Protein AF-A0A935DGY8-F1 (afdb_monomer_lite)

pLDDT: mean 87.04, std 9.32, range [35.62, 95.75]

Radius of gyration: 16.49 Å; chains: 1; bounding box: 41×35×45 Å

Secondary structure (DSSP, 8-state):
------EEEEEEEEEE-TTTHHHHHHHHHHHHHS---HHHHHHHHHHHHHHHGGGEEEEEEEEPPSS----EEPPTTS-TT-EEEEEEEEEEEEE-S---TT-HHHHHHHHHHHHTSPTTSEEEEEEE-PPEESS-SSPBPEEP-GGG-TTEEE-TTT--EEETT-SB-TTT-PBPP-

Structure (mmCIF, N/CA/C/O backbone):
data_AF-A0A935DGY8-F1
#
_entry.id   AF-A0A935DGY8-F1
#
loop_
_atom_site.group_PDB
_atom_site.id
_atom_site.type_symbol
_atom_site.label_atom_id
_atom_site.label_alt_id
_atom_site.label_comp_id
_atom_site.label_asym_id
_atom_site.label_entity_id
_atom_site.label_seq_id
_atom_site.pdbx_PDB_ins_code
_atom_site.Cartn_x
_atom_site.Cartn_y
_atom_site.Cartn_z
_atom_site.occupancy
_atom_site.B_iso_or_equiv
_atom_site.auth_seq_id
_atom_site.auth_comp_id
_atom_site.auth_asym_id
_atom_site.auth_atom_id
_atom_site.pdbx_PDB_model_num
ATOM 1 N N . MET A 1 1 ? 10.035 -14.618 17.304 1.00 35.62 1 MET A N 1
ATOM 2 C CA . MET A 1 1 ? 8.584 -14.544 17.584 1.00 35.62 1 MET A CA 1
ATOM 3 C C . MET A 1 1 ? 8.173 -13.085 17.463 1.00 35.62 1 MET A C 1
ATOM 5 O O . MET A 1 1 ? 8.789 -12.255 18.116 1.00 35.62 1 MET A O 1
ATOM 9 N N . SER A 1 2 ? 7.250 -12.748 16.562 1.00 51.59 2 SER A N 1
ATOM 10 C CA . SER A 1 2 ? 6.790 -11.367 16.362 1.00 51.59 2 SER A CA 1
ATOM 11 C C . SER A 1 2 ? 5.919 -10.926 17.543 1.00 51.59 2 SER A C 1
ATOM 13 O O . SER A 1 2 ? 4.905 -11.567 17.811 1.00 51.59 2 SER A O 1
ATOM 15 N N . ASN A 1 3 ? 6.282 -9.834 18.223 1.00 60.59 3 ASN A N 1
ATOM 16 C CA . ASN A 1 3 ? 5.511 -9.226 19.319 1.00 60.59 3 ASN A CA 1
ATOM 17 C C . ASN A 1 3 ? 4.268 -8.480 18.791 1.00 60.59 3 ASN A C 1
ATOM 19 O O . ASN A 1 3 ? 4.112 -7.279 19.011 1.00 60.59 3 ASN A O 1
ATOM 23 N N . TRP A 1 4 ? 3.410 -9.168 18.037 1.00 66.31 4 TRP A N 1
ATOM 24 C CA . TRP A 1 4 ? 2.166 -8.586 17.543 1.00 66.31 4 TRP A CA 1
ATOM 25 C C . TRP A 1 4 ? 1.191 -8.383 18.702 1.00 66.31 4 TRP A C 1
ATOM 27 O O . TRP A 1 4 ? 0.863 -9.332 19.415 1.00 66.31 4 TRP A O 1
ATOM 37 N N . GLN A 1 5 ? 0.710 -7.155 18.872 1.00 70.00 5 GLN A N 1
ATOM 38 C CA . GLN A 1 5 ? -0.405 -6.849 19.761 1.00 70.00 5 GLN A CA 1
ATOM 39 C C . GLN A 1 5 ? -1.648 -6.568 18.915 1.00 70.00 5 GLN A C 1
ATOM 41 O O . GLN A 1 5 ? -1.518 -5.931 17.867 1.00 70.00 5 GLN A O 1
ATOM 46 N N . PRO A 1 6 ? -2.845 -7.003 19.351 1.00 79.62 6 PRO A N 1
ATOM 47 C CA . PRO A 1 6 ? -4.095 -6.654 18.692 1.00 79.62 6 PRO A CA 1
ATOM 48 C C . PRO A 1 6 ? -4.183 -5.151 18.411 1.00 79.62 6 PRO A C 1
ATOM 50 O O . PRO A 1 6 ? -4.218 -4.336 19.334 1.00 79.62 6 PRO A O 1
ATOM 53 N N . ALA A 1 7 ? -4.200 -4.780 17.132 1.00 82.50 7 ALA A N 1
ATOM 54 C CA . ALA A 1 7 ? -4.075 -3.390 16.713 1.00 82.50 7 ALA A CA 1
ATOM 55 C C . ALA A 1 7 ? -5.421 -2.845 16.239 1.00 82.50 7 ALA A C 1
ATOM 57 O O . ALA A 1 7 ? -6.063 -3.424 15.364 1.00 82.50 7 ALA A O 1
ATOM 58 N N . ARG A 1 8 ? -5.844 -1.711 16.804 1.00 88.00 8 ARG A N 1
ATOM 59 C CA . ARG A 1 8 ? -7.001 -0.938 16.313 1.00 88.00 8 ARG A CA 1
ATOM 60 C C . ARG A 1 8 ? -6.613 0.154 15.329 1.00 88.00 8 ARG A C 1
ATOM 62 O O . ARG A 1 8 ? -7.479 0.808 14.768 1.00 88.00 8 ARG A O 1
ATOM 69 N N . VAL A 1 9 ? -5.321 0.372 15.142 1.00 88.94 9 VAL A N 1
ATOM 70 C CA . VAL A 1 9 ? -4.803 1.276 14.129 1.00 88.94 9 VAL A CA 1
ATOM 71 C C . VAL A 1 9 ? -3.688 0.535 13.413 1.00 88.94 9 VAL A C 1
ATOM 73 O O . VAL A 1 9 ? -2.790 0.004 14.067 1.00 88.94 9 VAL A O 1
ATOM 76 N N . VAL A 1 10 ? -3.778 0.443 12.093 1.00 90.62 10 VAL A N 1
ATOM 77 C CA . VAL A 1 10 ? -2.822 -0.295 11.261 1.00 90.62 10 VAL A CA 1
ATOM 78 C C . VAL A 1 10 ? -2.278 0.653 10.208 1.00 90.62 10 VAL A C 1
ATOM 80 O O . VAL A 1 10 ? -3.055 1.281 9.491 1.00 90.62 10 VAL A O 1
ATOM 83 N N . ASP A 1 11 ? -0.956 0.748 10.118 1.00 92.06 11 ASP A N 1
ATOM 84 C CA . ASP A 1 11 ? -0.285 1.460 9.037 1.00 92.06 11 ASP A CA 1
ATOM 85 C C . ASP A 1 11 ? 0.058 0.458 7.934 1.00 92.06 11 ASP A C 1
ATOM 87 O O . ASP A 1 11 ? 0.722 -0.545 8.188 1.00 92.06 11 ASP A O 1
ATOM 91 N N . VAL A 1 12 ? -0.397 0.737 6.714 1.00 93.94 12 VAL A N 1
ATOM 92 C CA . VAL A 1 12 ? -0.007 0.057 5.478 1.00 93.94 12 VAL A CA 1
ATOM 93 C C . VAL A 1 12 ? 0.725 1.073 4.621 1.00 93.94 12 VAL A C 1
ATOM 95 O O . VAL A 1 12 ? 0.131 2.035 4.139 1.00 93.94 12 VAL A O 1
ATOM 98 N N . ILE A 1 13 ? 2.022 0.872 4.432 1.00 95.06 13 ILE A N 1
ATOM 99 C CA . ILE A 1 13 ? 2.868 1.782 3.668 1.00 95.06 13 ILE A CA 1
ATOM 100 C C . ILE A 1 13 ? 3.448 1.024 2.493 1.00 95.06 13 ILE A C 1
ATOM 102 O O . ILE A 1 13 ? 4.061 -0.023 2.688 1.00 95.06 13 ILE A O 1
ATOM 106 N N . LEU A 1 14 ? 3.280 1.561 1.290 1.00 95.75 14 LEU A N 1
ATOM 107 C CA . LEU A 1 14 ? 3.840 0.996 0.068 1.00 95.75 14 LEU A CA 1
ATOM 108 C C . LEU A 1 14 ? 4.709 2.023 -0.649 1.00 95.75 14 LEU A C 1
ATOM 110 O O . LEU A 1 14 ? 4.344 3.196 -0.745 1.00 95.75 14 LEU A O 1
ATOM 114 N N . ARG A 1 15 ? 5.830 1.556 -1.200 1.00 94.62 15 ARG A N 1
ATOM 115 C CA . ARG A 1 15 ? 6.657 2.315 -2.145 1.00 94.62 15 ARG A CA 1
ATOM 116 C C . ARG A 1 15 ? 6.444 1.802 -3.560 1.00 94.62 15 ARG A C 1
ATOM 118 O O . ARG A 1 15 ? 6.588 0.607 -3.823 1.00 94.62 15 ARG A O 1
ATOM 125 N N . PHE A 1 16 ? 6.247 2.726 -4.484 1.00 93.56 16 PHE A N 1
ATOM 126 C CA . PHE A 1 16 ? 6.133 2.493 -5.917 1.00 93.56 16 PHE A CA 1
ATOM 127 C C . PHE A 1 16 ? 7.307 3.133 -6.653 1.00 93.56 16 PHE A C 1
ATOM 129 O O . PHE A 1 16 ? 7.813 4.175 -6.239 1.00 93.56 16 PHE A O 1
ATOM 136 N N . ASN A 1 17 ? 7.719 2.523 -7.760 1.00 89.12 17 ASN A N 1
ATOM 137 C CA . ASN A 1 17 ? 8.674 3.137 -8.681 1.00 89.12 17 ASN A CA 1
ATOM 138 C C . ASN A 1 17 ? 8.057 4.356 -9.392 1.00 89.12 17 ASN A C 1
ATOM 140 O O . ASN A 1 17 ? 6.824 4.444 -9.468 1.00 89.12 17 ASN A O 1
ATOM 144 N N . PRO A 1 18 ? 8.882 5.275 -9.926 1.00 87.38 18 PRO A N 1
ATOM 145 C CA . PRO A 1 18 ? 8.419 6.502 -10.586 1.00 87.38 18 PRO A CA 1
ATOM 146 C C . PRO A 1 18 ? 7.445 6.262 -11.749 1.00 87.38 18 PRO A C 1
ATOM 148 O O . PRO A 1 18 ? 6.589 7.106 -11.995 1.00 87.38 18 PRO A O 1
ATOM 151 N N . ASP A 1 19 ? 7.495 5.099 -12.405 1.00 86.81 19 ASP A N 1
ATOM 152 C CA . ASP A 1 19 ? 6.602 4.768 -13.526 1.00 86.81 19 ASP A CA 1
ATOM 153 C C . ASP A 1 19 ? 5.132 4.589 -13.105 1.00 86.81 19 ASP A C 1
ATOM 155 O O . ASP A 1 19 ? 4.212 4.914 -13.854 1.00 86.81 19 ASP A O 1
ATOM 159 N N . PHE A 1 20 ? 4.892 4.077 -11.893 1.00 89.00 20 PHE A N 1
ATOM 160 C CA . PHE A 1 20 ? 3.547 3.748 -11.395 1.00 89.00 20 PHE A CA 1
ATOM 161 C C . PHE A 1 20 ? 3.105 4.654 -10.244 1.00 89.00 20 PHE A C 1
ATOM 163 O O . PHE A 1 20 ? 1.914 4.920 -10.060 1.00 89.00 20 PHE A O 1
ATOM 170 N N . GLY A 1 21 ? 4.066 5.139 -9.460 1.00 91.31 21 GLY A N 1
ATOM 171 C CA . GLY A 1 21 ? 3.845 5.907 -8.244 1.00 91.31 21 GLY A CA 1
ATOM 172 C C . GLY A 1 21 ? 2.951 7.139 -8.408 1.00 91.31 21 GLY A C 1
ATOM 173 O O . GLY A 1 21 ? 1.999 7.275 -7.637 1.00 91.31 21 GLY A O 1
ATOM 174 N N . PRO A 1 22 ? 3.186 8.017 -9.401 1.00 93.81 22 PRO A N 1
ATOM 175 C CA . PRO A 1 22 ? 2.369 9.210 -9.614 1.00 93.81 22 PRO A CA 1
ATOM 176 C C . PRO A 1 22 ? 0.895 8.890 -9.895 1.00 93.81 22 PRO A C 1
ATOM 178 O O . PRO A 1 22 ? 0.007 9.514 -9.313 1.00 93.81 22 PRO A O 1
ATOM 181 N N . ALA A 1 23 ? 0.623 7.877 -10.724 1.00 93.56 23 ALA A N 1
ATOM 182 C CA . ALA A 1 23 ? -0.739 7.442 -11.034 1.00 93.56 23 ALA A CA 1
ATOM 183 C C . ALA A 1 23 ? -1.439 6.831 -9.808 1.00 93.56 23 ALA A C 1
ATOM 185 O O . ALA A 1 23 ? -2.617 7.109 -9.549 1.00 93.56 23 ALA A O 1
ATOM 186 N N . MET A 1 24 ? -0.704 6.045 -9.013 1.00 94.69 24 MET A N 1
ATOM 187 C CA . MET A 1 24 ? -1.208 5.496 -7.752 1.00 94.69 24 MET A CA 1
ATOM 188 C C . MET A 1 24 ? -1.536 6.602 -6.751 1.00 94.69 24 MET A C 1
ATOM 190 O O . MET A 1 24 ? -2.637 6.619 -6.202 1.00 94.69 24 MET A O 1
ATOM 194 N N . LYS A 1 25 ? -0.632 7.567 -6.563 1.00 95.00 25 LYS A N 1
ATOM 195 C CA . LYS A 1 25 ? -0.862 8.728 -5.697 1.00 95.00 25 LYS A CA 1
ATOM 196 C C . LYS A 1 25 ? -2.103 9.508 -6.121 1.00 95.00 25 LYS A C 1
ATOM 198 O O . LYS A 1 25 ? -2.973 9.730 -5.286 1.00 95.00 25 LYS A O 1
ATOM 203 N N . ALA A 1 26 ? -2.235 9.841 -7.405 1.00 94.62 26 ALA A N 1
ATOM 204 C CA . ALA A 1 26 ? -3.402 10.557 -7.920 1.00 94.62 26 ALA A CA 1
ATOM 205 C C . ALA A 1 26 ? -4.719 9.799 -7.666 1.00 94.62 26 ALA A C 1
ATOM 207 O O . ALA A 1 26 ? -5.714 10.396 -7.254 1.00 94.62 26 ALA A O 1
ATOM 208 N N . SER A 1 27 ? -4.717 8.475 -7.851 1.00 93.88 27 SER A N 1
ATOM 209 C CA . SER A 1 27 ? -5.896 7.631 -7.608 1.00 93.88 27 SER A CA 1
ATOM 210 C C . SER A 1 27 ? -6.324 7.656 -6.140 1.00 93.88 27 SER A C 1
ATOM 212 O O . SER A 1 27 ? -7.508 7.785 -5.835 1.00 93.88 27 SER A O 1
ATOM 214 N N . VAL A 1 28 ? -5.360 7.568 -5.222 1.00 92.75 28 VAL A N 1
ATOM 215 C CA . VAL A 1 28 ? -5.620 7.568 -3.777 1.00 92.75 28 VAL A CA 1
ATOM 216 C C . VAL A 1 28 ? -6.015 8.968 -3.286 1.00 92.75 28 VAL A C 1
ATOM 218 O O . VAL A 1 28 ? -6.929 9.100 -2.474 1.00 92.75 28 VAL A O 1
ATOM 221 N N . GLU A 1 29 ? -5.407 10.032 -3.817 1.00 93.69 29 GLU A N 1
ATOM 222 C CA . GLU A 1 29 ? -5.855 11.409 -3.564 1.00 93.69 29 GLU A CA 1
ATOM 223 C C . GLU A 1 29 ? -7.300 11.638 -4.027 1.00 93.69 29 GLU A C 1
ATOM 225 O O . GLU A 1 29 ? -8.047 12.364 -3.372 1.00 93.69 29 GLU A O 1
ATOM 230 N N . GLY A 1 30 ? -7.722 10.998 -5.123 1.00 91.56 30 GLY A N 1
ATOM 231 C CA . GLY A 1 30 ? -9.112 11.027 -5.582 1.00 91.56 30 GLY A CA 1
ATOM 232 C C . GLY A 1 30 ? -10.096 10.511 -4.526 1.00 91.56 30 GLY A C 1
ATOM 233 O O . GLY A 1 30 ? -11.167 11.093 -4.341 1.00 91.56 30 GLY A O 1
ATOM 234 N N . VAL A 1 31 ? -9.707 9.487 -3.761 1.00 90.81 31 VAL A N 1
ATOM 235 C CA . VAL A 1 31 ? -10.514 8.945 -2.654 1.00 90.81 31 VAL A CA 1
ATOM 236 C C . VAL A 1 31 ? -10.687 9.972 -1.532 1.00 90.81 31 VAL A C 1
ATOM 238 O O . VAL A 1 31 ? -11.788 10.121 -1.003 1.00 90.81 31 VAL A O 1
ATOM 241 N N . LEU A 1 32 ? -9.635 10.731 -1.202 1.00 86.00 32 LEU A N 1
ATOM 242 C CA . LEU A 1 32 ? -9.706 11.794 -0.188 1.00 86.00 32 LEU A CA 1
ATOM 243 C C . LEU A 1 32 ? -10.635 12.938 -0.596 1.00 86.00 32 LEU A C 1
ATOM 245 O O . LEU A 1 32 ? -11.309 13.524 0.246 1.00 86.00 32 LEU A O 1
ATOM 249 N N . ARG A 1 33 ? -10.652 13.267 -1.890 1.00 88.75 33 ARG A N 1
ATOM 250 C CA . ARG A 1 33 ? -11.464 14.363 -2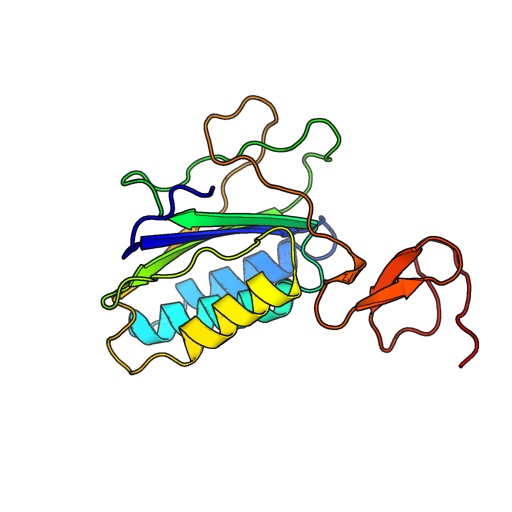.439 1.00 88.75 33 ARG A CA 1
ATOM 251 C C . ARG A 1 33 ? -12.930 13.978 -2.620 1.00 88.75 33 ARG A C 1
ATOM 253 O O . ARG A 1 33 ? -13.770 14.855 -2.805 1.00 88.75 33 ARG A O 1
ATOM 260 N N . THR A 1 34 ? -13.240 12.686 -2.577 1.00 88.69 34 THR A N 1
ATOM 261 C CA . THR A 1 34 ? -14.613 12.194 -2.671 1.00 88.69 34 THR A CA 1
ATOM 262 C C . THR A 1 34 ? -15.270 12.271 -1.295 1.00 88.69 34 THR A C 1
ATOM 264 O O . THR A 1 34 ? -14.729 11.766 -0.314 1.00 88.69 34 THR A O 1
ATOM 267 N N . ALA A 1 35 ? -16.454 12.883 -1.217 1.00 84.12 35 ALA A N 1
ATOM 268 C CA . ALA A 1 35 ? -17.228 13.010 0.018 1.00 84.12 35 ALA A CA 1
ATOM 269 C C . ALA A 1 35 ? -17.905 11.677 0.402 1.00 84.12 35 ALA A C 1
ATOM 271 O O . ALA A 1 35 ? -19.123 11.528 0.308 1.00 84.12 35 ALA A O 1
ATOM 272 N N . LEU A 1 36 ? -17.096 10.692 0.790 1.00 88.88 36 LEU A N 1
ATOM 273 C CA . LEU A 1 36 ? -17.542 9.394 1.295 1.00 88.88 36 LEU A CA 1
ATOM 274 C C . LEU A 1 36 ? -17.657 9.413 2.822 1.00 88.88 36 LEU A C 1
ATOM 276 O O . LEU A 1 36 ? -16.959 10.162 3.506 1.00 88.88 36 LEU A O 1
ATOM 280 N N . ALA A 1 37 ? -18.508 8.542 3.366 1.00 91.19 37 ALA A N 1
ATOM 281 C CA . ALA A 1 37 ? -18.472 8.244 4.793 1.00 91.19 37 ALA A CA 1
ATOM 282 C C . ALA A 1 37 ? -17.102 7.632 5.168 1.00 91.19 37 ALA A C 1
ATOM 284 O O . ALA A 1 37 ? -16.511 6.944 4.334 1.00 91.19 37 ALA A O 1
ATOM 285 N N . PRO A 1 38 ? -16.593 7.813 6.404 1.00 90.12 38 PRO A N 1
ATOM 286 C CA . PRO A 1 38 ? -15.245 7.363 6.776 1.00 90.12 38 PRO A CA 1
ATOM 287 C C . PRO A 1 38 ? -14.957 5.875 6.515 1.00 90.12 38 PRO A C 1
ATOM 289 O O . PRO A 1 38 ? -13.869 5.534 6.057 1.00 90.12 38 PRO A O 1
ATOM 292 N N . ASP A 1 39 ? -15.930 4.992 6.769 1.00 91.62 39 ASP A N 1
ATOM 293 C CA . ASP A 1 39 ? -15.825 3.548 6.490 1.00 91.62 39 ASP A CA 1
ATOM 294 C C . ASP A 1 39 ? -15.714 3.284 4.975 1.00 91.62 39 ASP A C 1
ATOM 296 O O . ASP A 1 39 ? -14.801 2.595 4.523 1.00 91.62 39 ASP A O 1
ATOM 300 N N . ASP A 1 40 ? -16.575 3.910 4.167 1.00 92.12 40 ASP A N 1
ATOM 301 C CA . ASP A 1 40 ? -16.548 3.775 2.704 1.00 92.12 40 ASP A CA 1
ATOM 302 C C . ASP A 1 40 ? -15.254 4.348 2.104 1.00 92.12 40 ASP A C 1
ATOM 304 O O . ASP A 1 40 ? -14.669 3.754 1.197 1.00 92.12 40 ASP A O 1
ATOM 308 N N . GLN A 1 41 ? -14.759 5.463 2.650 1.00 93.31 41 GLN A N 1
ATOM 309 C CA . GLN A 1 41 ? -13.481 6.050 2.253 1.00 93.31 41 GLN A CA 1
ATOM 310 C C . GLN A 1 41 ? -12.314 5.103 2.559 1.00 93.31 41 GLN A C 1
ATOM 312 O O . GLN A 1 41 ? -11.435 4.915 1.716 1.00 93.31 41 GLN A O 1
ATOM 317 N N . ALA A 1 42 ? -12.317 4.467 3.734 1.00 92.81 42 ALA A N 1
ATOM 318 C CA . ALA A 1 42 ? -11.305 3.487 4.114 1.00 92.81 42 ALA A CA 1
ATOM 319 C C . ALA A 1 42 ? -11.316 2.263 3.189 1.00 92.81 42 ALA A C 1
ATOM 321 O O . ALA A 1 42 ? -10.251 1.806 2.764 1.00 92.81 42 ALA A O 1
ATOM 322 N N . ARG A 1 43 ? -12.501 1.766 2.816 1.00 94.06 43 ARG A N 1
ATOM 323 C CA . ARG A 1 43 ? -12.641 0.646 1.869 1.00 94.06 43 ARG A CA 1
ATOM 324 C C . ARG A 1 43 ? -12.158 1.011 0.481 1.00 94.06 43 ARG A C 1
ATOM 326 O O . ARG A 1 43 ? -11.417 0.233 -0.114 1.00 94.06 43 ARG A O 1
ATOM 333 N N . GLU A 1 44 ? -12.531 2.183 -0.021 1.00 94.56 44 GLU A N 1
ATOM 334 C CA . GLU A 1 44 ? -12.098 2.607 -1.350 1.00 94.56 44 GLU A CA 1
ATOM 335 C C . GLU A 1 44 ? -10.585 2.856 -1.389 1.00 94.56 44 GLU A C 1
ATOM 337 O O . GLU A 1 44 ? -9.9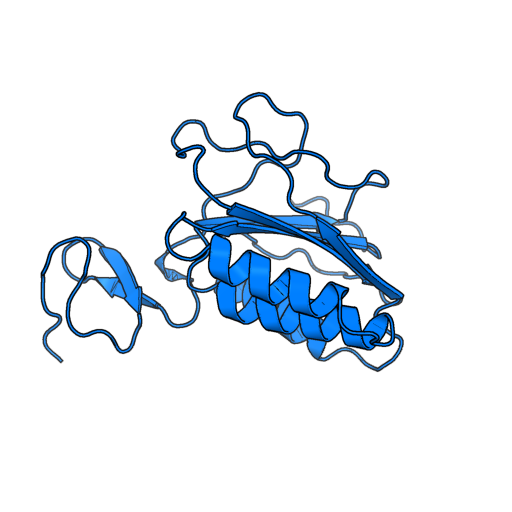18 2.438 -2.336 1.00 94.56 44 GLU A O 1
ATOM 342 N N . ALA A 1 45 ? -10.007 3.418 -0.324 1.00 94.00 45 ALA A N 1
ATOM 343 C CA . ALA A 1 45 ? -8.559 3.554 -0.190 1.00 94.00 45 ALA A CA 1
ATOM 344 C C . ALA A 1 45 ? -7.864 2.179 -0.189 1.00 94.00 45 ALA A C 1
ATOM 346 O O . ALA A 1 45 ? -6.909 1.971 -0.942 1.00 94.00 45 ALA A O 1
ATOM 347 N N . CYS A 1 46 ? -8.385 1.207 0.573 1.00 94.38 46 CYS A N 1
ATOM 348 C CA . CYS A 1 46 ? -7.894 -0.174 0.540 1.00 94.38 46 CYS A CA 1
ATOM 349 C C . CYS A 1 46 ? -8.002 -0.783 -0.864 1.00 94.38 46 CYS A C 1
ATOM 351 O O . CYS A 1 46 ? -7.074 -1.459 -1.306 1.00 94.38 46 CYS A O 1
ATOM 353 N N . ARG A 1 47 ? -9.094 -0.516 -1.589 1.00 94.12 47 ARG A N 1
ATOM 354 C CA . ARG A 1 47 ? -9.337 -1.035 -2.942 1.00 94.12 47 ARG A CA 1
ATOM 355 C C . ARG A 1 47 ? -8.328 -0.516 -3.949 1.00 94.12 47 ARG A C 1
ATOM 357 O O . ARG A 1 47 ? -7.781 -1.300 -4.726 1.00 94.12 47 ARG A O 1
ATOM 364 N N . VAL A 1 48 ? -8.085 0.793 -3.942 1.00 93.81 48 VAL A N 1
ATOM 365 C CA . VAL A 1 48 ? -7.101 1.425 -4.826 1.00 93.81 48 VAL A CA 1
ATOM 366 C C . VAL A 1 48 ? -5.716 0.856 -4.535 1.00 93.81 48 VAL A C 1
ATOM 368 O O . VAL A 1 48 ? -5.028 0.411 -5.450 1.00 93.81 48 VAL A O 1
ATOM 371 N N . ILE A 1 49 ? -5.333 0.779 -3.263 1.00 94.12 49 ILE A N 1
ATOM 372 C CA . ILE A 1 49 ? -4.005 0.303 -2.867 1.00 94.12 49 ILE A CA 1
ATOM 373 C C . ILE A 1 49 ? -3.811 -1.181 -3.154 1.00 94.12 49 ILE A C 1
ATOM 375 O O . ILE A 1 49 ? -2.753 -1.553 -3.658 1.00 94.12 49 ILE A O 1
ATOM 379 N N . ALA A 1 50 ? -4.829 -2.018 -2.933 1.00 94.12 50 ALA A N 1
ATOM 380 C CA . ALA A 1 50 ? -4.775 -3.447 -3.235 1.00 94.12 50 ALA A CA 1
ATOM 381 C C . ALA A 1 50 ? -4.436 -3.714 -4.711 1.00 94.12 50 ALA A C 1
ATOM 383 O O . ALA A 1 50 ? -3.689 -4.644 -5.009 1.00 94.12 50 ALA A O 1
ATOM 384 N N . ARG A 1 51 ? -4.929 -2.871 -5.631 1.00 90.81 51 ARG A N 1
ATOM 385 C CA . ARG A 1 51 ? -4.599 -2.945 -7.067 1.00 90.81 51 ARG A CA 1
ATOM 386 C C . ARG A 1 51 ? -3.147 -2.573 -7.357 1.00 90.81 51 ARG A C 1
ATOM 388 O O . ARG A 1 51 ? -2.557 -3.116 -8.284 1.00 90.81 51 ARG A O 1
ATOM 395 N N . GLY A 1 52 ? -2.577 -1.670 -6.563 1.00 91.81 52 GLY A N 1
ATOM 396 C CA . GLY A 1 52 ? -1.186 -1.248 -6.685 1.00 91.81 52 GLY A CA 1
ATOM 397 C C . GLY A 1 52 ? -0.176 -2.272 -6.164 1.00 91.81 52 GLY A C 1
ATOM 398 O O . GLY A 1 52 ? 0.965 -2.256 -6.610 1.00 91.81 52 GLY A O 1
ATOM 399 N N . VAL A 1 53 ? -0.558 -3.186 -5.262 1.00 94.75 53 VAL A N 1
ATOM 400 C CA . VAL A 1 53 ? 0.398 -4.106 -4.606 1.00 94.75 53 VAL A CA 1
ATOM 401 C C . VAL A 1 53 ? 1.243 -4.890 -5.613 1.00 94.75 53 VAL A C 1
ATOM 403 O O . VAL A 1 53 ? 2.432 -5.074 -5.383 1.00 94.75 53 VAL A O 1
ATOM 406 N N . GLY A 1 54 ? 0.671 -5.290 -6.753 1.00 91.75 54 GLY A N 1
ATOM 407 C CA . GLY A 1 54 ? 1.390 -6.022 -7.801 1.00 91.75 54 GLY A CA 1
ATOM 408 C C . GLY A 1 54 ? 2.566 -5.264 -8.424 1.00 91.75 54 GLY A C 1
ATOM 409 O O . GLY A 1 54 ? 3.438 -5.891 -9.013 1.00 91.75 54 GLY A O 1
ATOM 410 N N . VAL A 1 55 ? 2.614 -3.937 -8.297 1.00 91.31 55 VAL A N 1
ATOM 411 C CA . VAL A 1 55 ? 3.694 -3.071 -8.811 1.00 91.31 55 VAL A CA 1
ATOM 412 C C . VAL A 1 55 ? 4.420 -2.311 -7.694 1.00 91.31 55 VAL A C 1
ATOM 414 O O . VAL A 1 55 ? 5.237 -1.428 -7.958 1.00 91.31 55 VAL A O 1
ATOM 417 N N . ALA A 1 56 ? 4.129 -2.635 -6.432 1.00 93.69 56 ALA A N 1
ATOM 418 C CA . ALA A 1 56 ? 4.853 -2.090 -5.296 1.00 93.69 56 ALA A CA 1
ATOM 419 C C . ALA A 1 56 ? 6.234 -2.752 -5.178 1.00 93.69 56 ALA A C 1
ATOM 421 O O . ALA A 1 56 ? 6.420 -3.930 -5.473 1.00 93.69 56 ALA A O 1
ATOM 422 N N . THR A 1 57 ? 7.210 -1.979 -4.714 1.00 92.25 57 THR A N 1
ATOM 423 C CA . THR A 1 57 ? 8.596 -2.439 -4.522 1.00 92.25 57 THR A CA 1
ATOM 424 C C . THR A 1 57 ? 8.908 -2.752 -3.072 1.00 92.25 57 THR A C 1
ATOM 426 O O . THR A 1 57 ? 9.644 -3.689 -2.785 1.00 92.25 57 THR A O 1
ATOM 429 N N . HIS A 1 58 ? 8.350 -1.961 -2.157 1.00 94.25 58 HIS A N 1
ATOM 430 C CA . HIS A 1 58 ? 8.568 -2.114 -0.731 1.00 94.25 58 HIS A CA 1
ATOM 431 C C . HIS A 1 58 ? 7.260 -1.942 0.016 1.00 94.25 58 HIS A C 1
ATOM 433 O O . HIS A 1 58 ? 6.367 -1.218 -0.438 1.00 94.25 58 HIS A O 1
ATOM 439 N N . ALA A 1 59 ? 7.187 -2.573 1.178 1.00 94.94 59 ALA A N 1
ATOM 440 C CA . ALA A 1 59 ? 6.051 -2.487 2.063 1.00 94.94 59 ALA A CA 1
ATOM 441 C C . ALA A 1 59 ? 6.477 -2.396 3.529 1.00 94.94 59 ALA A C 1
ATOM 443 O O . ALA A 1 59 ? 7.549 -2.849 3.937 1.00 94.94 59 ALA A O 1
ATOM 444 N N . TYR A 1 60 ? 5.584 -1.829 4.324 1.00 93.25 60 TYR A N 1
ATOM 445 C CA . TYR A 1 60 ? 5.559 -1.957 5.768 1.00 93.25 60 TYR A CA 1
ATOM 446 C C . TYR A 1 60 ? 4.103 -2.094 6.185 1.00 93.25 60 TYR A C 1
ATOM 448 O O . TYR A 1 60 ? 3.270 -1.280 5.784 1.00 93.25 60 TYR A O 1
ATOM 456 N N . VAL A 1 61 ? 3.797 -3.120 6.976 1.00 91.31 61 VAL A N 1
ATOM 457 C CA . VAL A 1 61 ? 2.481 -3.257 7.594 1.00 91.31 61 VAL A CA 1
ATOM 458 C C . VAL A 1 61 ? 2.651 -3.558 9.061 1.00 91.31 61 VAL A C 1
ATOM 460 O O . VAL A 1 61 ? 3.228 -4.584 9.417 1.00 91.31 61 VAL A O 1
ATOM 463 N N . TRP A 1 62 ? 2.137 -2.682 9.916 1.00 88.38 62 TRP A N 1
ATOM 464 C CA . TRP A 1 62 ? 2.219 -2.910 11.350 1.00 88.38 62 TRP A CA 1
ATOM 465 C C . TRP A 1 62 ? 1.124 -2.200 12.138 1.00 88.38 62 TRP A C 1
ATOM 467 O O . TRP A 1 62 ? 0.411 -1.340 11.622 1.00 88.38 62 TRP A O 1
ATOM 477 N N . ALA A 1 63 ? 1.021 -2.553 13.419 1.00 83.19 63 ALA A N 1
ATOM 478 C CA . ALA A 1 63 ? 0.286 -1.768 14.395 1.00 83.19 63 ALA A CA 1
ATOM 479 C C . ALA A 1 63 ? 0.841 -0.335 14.412 1.00 83.19 63 ALA A C 1
ATOM 481 O O . ALA A 1 63 ? 2.029 -0.119 14.657 1.00 83.19 63 ALA A O 1
ATOM 482 N N . ALA A 1 64 ? -0.015 0.636 14.124 1.00 75.19 64 ALA A N 1
ATOM 483 C CA . ALA A 1 64 ? 0.394 2.021 14.001 1.00 75.19 64 ALA A CA 1
ATOM 484 C C . ALA A 1 64 ? 0.812 2.592 15.371 1.00 75.19 64 ALA A C 1
ATOM 486 O O . ALA A 1 64 ? 0.074 2.426 16.351 1.00 75.19 64 ALA A O 1
ATOM 487 N N . PRO A 1 65 ? 1.950 3.303 15.474 1.00 67.50 65 PRO A N 1
ATOM 488 C CA . PRO A 1 65 ? 2.249 4.094 16.661 1.00 67.50 65 PRO A CA 1
ATOM 489 C C . PRO A 1 65 ? 1.226 5.232 16.813 1.00 67.50 65 PRO A C 1
ATOM 491 O O . PRO A 1 65 ? 0.572 5.644 15.853 1.00 67.50 65 PRO A O 1
ATOM 494 N N . GLN A 1 66 ? 1.112 5.803 18.017 1.00 63.56 66 GLN A N 1
ATOM 495 C CA . GLN A 1 66 ? 0.170 6.907 18.277 1.00 63.56 66 GLN A CA 1
ATOM 496 C C . GLN A 1 66 ? 0.402 8.128 17.365 1.00 63.56 66 GLN A C 1
ATOM 498 O O . GLN A 1 66 ? -0.529 8.878 17.089 1.00 63.56 66 GLN A O 1
ATOM 503 N N . ILE A 1 67 ? 1.620 8.298 16.844 1.00 67.56 67 ILE A N 1
ATOM 504 C CA . ILE A 1 67 ? 2.009 9.422 15.987 1.00 67.56 67 ILE A CA 1
ATOM 505 C C . ILE A 1 67 ? 1.854 9.028 14.506 1.00 67.56 67 ILE A C 1
ATOM 507 O O . ILE A 1 67 ? 2.294 7.935 14.140 1.00 67.56 67 ILE A O 1
ATOM 511 N N . PRO A 1 68 ? 1.222 9.864 13.656 1.00 70.75 68 PRO A N 1
ATOM 512 C CA . PRO A 1 68 ? 1.159 9.652 12.209 1.00 70.75 68 PRO A CA 1
ATOM 513 C C . PRO A 1 68 ? 2.540 9.518 11.569 1.00 70.75 68 PRO A C 1
ATOM 515 O O . PRO A 1 68 ? 3.496 10.162 11.992 1.00 70.75 68 PRO A O 1
ATOM 518 N N . VAL A 1 69 ? 2.637 8.702 10.520 1.00 82.56 69 VAL A N 1
ATOM 519 C CA . VAL A 1 69 ? 3.888 8.517 9.779 1.00 82.56 69 VAL A CA 1
ATOM 520 C C . VAL A 1 69 ? 4.180 9.765 8.951 1.00 82.56 69 VAL A C 1
ATOM 522 O O . VAL A 1 69 ? 3.481 10.052 7.981 1.00 82.56 69 VAL A O 1
ATOM 525 N N . THR A 1 70 ? 5.215 10.506 9.340 1.00 83.56 70 THR A N 1
ATOM 526 C CA . THR A 1 70 ? 5.655 11.735 8.661 1.00 83.56 70 THR A CA 1
ATOM 527 C C . THR A 1 70 ? 6.865 11.525 7.759 1.00 83.56 70 THR A C 1
ATOM 529 O O . THR A 1 70 ? 7.068 12.318 6.850 1.00 83.56 70 THR A O 1
ATOM 532 N N . ALA A 1 71 ? 7.639 10.463 7.977 1.00 86.06 71 ALA A N 1
ATOM 533 C CA . ALA A 1 71 ? 8.760 10.042 7.145 1.00 86.06 71 ALA A CA 1
ATOM 534 C C . ALA A 1 71 ? 8.925 8.519 7.240 1.00 86.06 71 ALA A C 1
ATOM 536 O O . ALA A 1 71 ? 8.425 7.889 8.179 1.00 86.06 71 ALA A O 1
ATOM 537 N N . VAL A 1 72 ? 9.624 7.923 6.275 1.00 86.75 72 VAL A N 1
ATOM 538 C CA . VAL A 1 72 ? 9.969 6.497 6.310 1.00 86.75 72 VAL A CA 1
ATOM 539 C C . VAL A 1 72 ? 11.439 6.282 6.016 1.00 86.75 72 VAL A C 1
ATOM 541 O O . VAL A 1 72 ? 12.057 7.043 5.270 1.00 86.75 72 VAL A O 1
ATOM 544 N N . LYS A 1 73 ? 11.981 5.203 6.577 1.00 88.75 73 LYS A N 1
ATOM 545 C CA . LYS A 1 73 ? 13.348 4.795 6.302 1.00 88.75 73 LYS A CA 1
ATOM 546 C C . LYS A 1 73 ? 13.376 3.884 5.079 1.00 88.75 73 LYS A C 1
ATOM 548 O O . LYS A 1 73 ? 12.657 2.880 5.033 1.00 88.75 73 LYS A O 1
ATOM 553 N N . LEU A 1 74 ? 14.218 4.222 4.108 1.00 85.62 74 LEU A N 1
ATOM 554 C CA . LEU A 1 74 ? 14.480 3.383 2.940 1.00 85.62 74 LEU A CA 1
ATOM 555 C C . LEU A 1 74 ? 15.758 2.548 3.133 1.00 85.62 74 LEU A C 1
ATOM 557 O O . LEU A 1 74 ? 16.699 3.006 3.790 1.00 85.62 74 LEU A O 1
ATOM 561 N N . PRO A 1 75 ? 15.825 1.330 2.568 1.00 80.75 75 PRO A N 1
ATOM 562 C CA . PRO A 1 75 ? 17.087 0.613 2.424 1.00 80.75 75 PRO A CA 1
ATOM 563 C C . PRO A 1 75 ? 18.097 1.421 1.591 1.00 80.75 75 PRO A C 1
ATOM 565 O O . PRO A 1 75 ? 17.714 2.170 0.696 1.00 80.75 75 PRO A O 1
ATOM 568 N N . VAL A 1 76 ? 19.393 1.243 1.867 1.00 74.56 76 VAL A N 1
ATOM 569 C CA . VAL A 1 76 ? 20.495 2.042 1.284 1.00 74.56 76 VAL A CA 1
ATOM 570 C C . VAL A 1 76 ? 20.580 1.930 -0.247 1.00 74.56 76 VAL A C 1
ATOM 572 O O . VAL A 1 76 ? 21.075 2.833 -0.908 1.00 74.56 76 VAL A O 1
ATOM 575 N N . GLU A 1 77 ? 20.072 0.840 -0.818 1.00 72.25 77 GLU A N 1
ATOM 576 C CA . GLU A 1 77 ? 20.185 0.510 -2.246 1.00 72.25 77 GLU A CA 1
ATOM 577 C C . GLU A 1 77 ? 19.015 1.036 -3.098 1.00 72.25 77 GLU A C 1
ATOM 579 O O . GLU A 1 77 ? 18.879 0.681 -4.268 1.00 72.25 77 GLU A O 1
ATOM 584 N N . VAL A 1 78 ? 18.135 1.860 -2.525 1.00 76.25 78 VAL A N 1
ATOM 585 C CA . VAL A 1 78 ? 16.896 2.290 -3.178 1.00 76.25 78 VAL A CA 1
ATOM 586 C C . VAL A 1 78 ? 17.022 3.725 -3.683 1.00 76.25 78 VAL A C 1
ATOM 588 O O . VAL A 1 78 ? 17.400 4.622 -2.936 1.00 76.25 78 VAL A O 1
ATOM 591 N N . MET A 1 79 ? 16.659 3.950 -4.948 1.00 74.50 79 MET A N 1
ATOM 592 C CA . MET A 1 79 ? 16.587 5.295 -5.527 1.00 74.50 79 MET A CA 1
ATOM 593 C C . MET A 1 79 ? 15.511 6.149 -4.838 1.00 74.50 79 MET A C 1
ATOM 595 O O . MET A 1 79 ? 14.425 5.660 -4.504 1.00 74.50 79 MET A O 1
ATOM 599 N N . ASP A 1 80 ? 15.806 7.436 -4.660 1.00 71.38 80 ASP A N 1
ATOM 600 C CA . ASP A 1 80 ? 14.968 8.385 -3.911 1.00 71.38 80 ASP A CA 1
ATOM 601 C C . ASP A 1 80 ? 13.805 8.990 -4.731 1.00 71.38 80 ASP A C 1
ATOM 603 O O . ASP A 1 80 ? 13.066 9.853 -4.277 1.00 71.38 80 ASP A O 1
ATOM 607 N N . ASP A 1 81 ? 13.604 8.530 -5.965 1.00 80.88 81 ASP A N 1
ATOM 608 C CA . ASP A 1 81 ? 12.576 9.017 -6.896 1.00 80.88 81 ASP A CA 1
ATOM 609 C C . ASP A 1 81 ? 11.238 8.252 -6.813 1.00 80.88 81 ASP A C 1
ATOM 611 O O . ASP A 1 81 ? 10.303 8.507 -7.576 1.00 80.88 81 ASP A O 1
ATOM 615 N N . GLY A 1 82 ? 11.133 7.297 -5.888 1.00 86.88 82 GLY A N 1
ATOM 616 C CA . GLY A 1 82 ? 9.928 6.498 -5.681 1.00 86.88 82 GLY A CA 1
ATOM 617 C C . GLY A 1 82 ? 8.814 7.263 -4.963 1.00 86.88 82 GLY A C 1
ATOM 618 O O . GLY A 1 82 ? 9.053 8.126 -4.124 1.00 86.88 82 GLY A O 1
ATOM 619 N N . VAL A 1 83 ? 7.561 6.889 -5.229 1.00 94.00 83 VAL A N 1
ATOM 620 C CA . VAL A 1 83 ? 6.402 7.442 -4.512 1.00 94.00 83 VAL A CA 1
ATOM 621 C C . VAL A 1 83 ? 6.033 6.532 -3.356 1.00 94.00 83 VAL A C 1
ATOM 623 O O . VAL A 1 83 ? 5.825 5.333 -3.539 1.00 94.00 83 VAL A O 1
ATOM 626 N N . ILE A 1 84 ? 5.897 7.113 -2.169 1.00 94.69 84 ILE A N 1
ATOM 627 C CA . ILE A 1 84 ? 5.512 6.401 -0.954 1.00 94.69 84 ILE A CA 1
ATOM 628 C C . ILE A 1 84 ? 4.099 6.820 -0.575 1.00 94.69 84 ILE A C 1
ATOM 630 O O . ILE A 1 84 ? 3.780 8.009 -0.529 1.00 94.69 84 ILE A O 1
ATOM 634 N N . ILE A 1 85 ? 3.245 5.834 -0.325 1.00 95.19 85 ILE A N 1
ATOM 635 C CA . ILE A 1 85 ? 1.862 6.045 0.093 1.00 95.19 85 ILE A CA 1
ATOM 636 C C . ILE A 1 85 ? 1.671 5.339 1.429 1.00 95.19 85 ILE A C 1
ATOM 638 O O . ILE A 1 85 ? 1.853 4.125 1.520 1.00 95.19 85 ILE A O 1
ATOM 642 N N . ALA A 1 86 ? 1.311 6.102 2.456 1.00 94.06 86 ALA A N 1
ATOM 643 C CA . ALA A 1 86 ? 1.011 5.606 3.791 1.00 94.06 86 ALA A CA 1
ATOM 644 C C . ALA A 1 86 ? -0.498 5.657 4.035 1.00 94.06 86 ALA A C 1
ATOM 646 O O . ALA A 1 86 ? -1.113 6.714 3.911 1.00 94.06 86 ALA A O 1
ATOM 647 N N . LEU A 1 87 ? -1.088 4.524 4.399 1.00 93.62 87 LEU A N 1
ATOM 648 C CA . LEU A 1 87 ? -2.484 4.401 4.794 1.00 93.62 87 LEU A CA 1
ATOM 649 C C . LEU A 1 87 ? -2.539 3.995 6.250 1.00 93.62 87 LEU A C 1
ATOM 651 O O . LEU A 1 87 ? -2.170 2.879 6.602 1.00 93.62 87 LEU A O 1
ATOM 655 N N . ARG A 1 88 ? -3.060 4.884 7.080 1.00 93.19 88 ARG A N 1
ATOM 656 C CA . ARG A 1 88 ? -3.402 4.590 8.461 1.00 93.19 88 ARG A CA 1
ATOM 657 C C . ARG A 1 88 ? -4.879 4.257 8.540 1.00 93.19 88 ARG A C 1
ATOM 659 O O . ARG A 1 88 ? -5.720 5.128 8.330 1.00 93.19 88 ARG A O 1
ATOM 666 N N . LEU A 1 89 ? -5.195 3.012 8.853 1.00 91.56 89 LEU A N 1
ATOM 667 C CA . LEU A 1 89 ? -6.563 2.528 8.996 1.00 91.56 89 LEU A CA 1
ATOM 668 C C . LEU A 1 89 ? -6.939 2.460 10.467 1.00 91.56 89 LEU A C 1
ATOM 670 O O . LEU A 1 89 ? -6.241 1.829 11.259 1.00 91.56 89 LEU A O 1
ATOM 674 N N . GLY A 1 90 ? -8.056 3.089 10.817 1.00 91.75 90 GLY A N 1
ATOM 675 C CA . GLY A 1 90 ? -8.698 2.917 12.110 1.00 91.75 90 GLY A CA 1
ATOM 676 C C . GLY A 1 90 ? -9.688 1.754 12.064 1.00 91.75 90 GLY A C 1
ATOM 677 O O . GLY A 1 90 ? -10.527 1.673 11.166 1.00 91.75 90 GLY A O 1
ATOM 678 N N . LEU A 1 91 ? -9.601 0.855 13.039 1.00 91.00 91 LEU A N 1
ATOM 679 C CA . LEU A 1 91 ? -10.408 -0.352 13.156 1.00 91.00 91 LEU A CA 1
ATOM 680 C C . LEU A 1 91 ? -11.169 -0.344 14.489 1.00 91.00 91 LEU A C 1
ATOM 682 O O . LEU A 1 91 ? -10.581 -0.225 15.566 1.00 91.00 91 LEU A O 1
ATOM 686 N N . ASN A 1 92 ? -12.483 -0.544 14.427 1.00 89.19 92 ASN A N 1
ATOM 687 C CA . ASN A 1 92 ? -13.318 -0.786 15.607 1.00 89.19 92 ASN A CA 1
ATOM 688 C C . ASN A 1 92 ? -13.194 -2.235 16.104 1.00 89.19 92 ASN A C 1
ATOM 690 O O . ASN A 1 92 ? -13.428 -2.515 17.282 1.00 89.19 92 ASN A O 1
ATOM 694 N N . THR A 1 93 ? -12.763 -3.144 15.226 1.00 84.69 93 THR A N 1
ATOM 695 C CA . THR A 1 93 ? -12.408 -4.528 15.555 1.00 84.69 93 THR A CA 1
ATOM 696 C C . THR A 1 93 ? -10.893 -4.701 15.427 1.00 84.69 93 THR A C 1
ATOM 698 O O . THR A 1 93 ? -10.354 -4.428 14.358 1.00 84.69 93 THR A O 1
ATOM 701 N N . PRO A 1 94 ? -10.179 -5.126 16.483 1.00 82.94 94 PRO A N 1
ATOM 702 C CA . PRO A 1 94 ? -8.727 -5.213 16.431 1.00 82.94 94 PRO A CA 1
ATOM 703 C C . PRO A 1 94 ? -8.252 -6.290 15.447 1.00 82.94 94 PRO A C 1
ATOM 705 O O . PRO A 1 94 ? -8.836 -7.371 15.352 1.00 82.94 94 PRO A O 1
ATOM 708 N N . MET A 1 95 ? -7.150 -6.005 14.756 1.00 83.19 95 MET A N 1
ATOM 709 C CA . MET A 1 95 ? -6.448 -6.983 13.933 1.00 83.19 95 MET A CA 1
ATOM 710 C C . MET A 1 95 ? -5.589 -7.882 14.824 1.00 83.19 95 MET A C 1
ATOM 712 O O . MET A 1 95 ? -4.654 -7.416 15.475 1.00 83.19 95 MET A O 1
ATOM 716 N N . ASN A 1 96 ? -5.904 -9.177 14.854 1.00 79.19 96 ASN A N 1
ATOM 717 C CA . ASN A 1 96 ? -5.317 -10.122 15.812 1.00 79.19 96 ASN A CA 1
ATOM 718 C C . ASN A 1 96 ? -4.123 -10.912 15.268 1.00 79.19 96 ASN A C 1
ATOM 720 O O . ASN A 1 96 ? -3.422 -11.555 16.047 1.00 79.19 96 ASN A O 1
ATOM 724 N N . SER A 1 97 ? -3.886 -10.870 13.958 1.00 73.56 97 SER A N 1
ATOM 725 C CA . SER A 1 97 ? -2.842 -11.663 13.316 1.00 73.56 97 SER A CA 1
ATOM 726 C C . SER A 1 97 ? -1.831 -10.754 12.625 1.00 73.56 97 SER A C 1
ATOM 728 O O . SER A 1 97 ? -2.244 -9.892 11.845 1.00 73.56 97 SER A O 1
ATOM 730 N N . PRO A 1 98 ? -0.524 -10.938 12.881 1.00 77.56 98 PRO A N 1
ATOM 731 C CA . PRO A 1 98 ? 0.494 -10.309 12.058 1.00 77.56 98 PRO A CA 1
ATOM 732 C C . PRO A 1 98 ? 0.414 -10.870 10.638 1.00 77.56 98 PRO A C 1
ATOM 734 O O . PRO A 1 98 ? 0.038 -12.028 10.440 1.00 77.56 98 PRO A O 1
ATOM 737 N N . ILE A 1 99 ? 0.813 -10.061 9.663 1.00 87.94 99 ILE A N 1
ATOM 738 C CA . ILE A 1 99 ? 1.036 -10.519 8.293 1.00 87.94 99 ILE A CA 1
ATOM 739 C C . ILE A 1 99 ? 2.524 -10.456 7.968 1.00 87.94 99 ILE A C 1
ATOM 741 O O . ILE A 1 99 ? 3.242 -9.595 8.484 1.00 87.94 99 ILE A O 1
ATOM 745 N N . ASP A 1 100 ? 2.985 -11.341 7.092 1.00 89.94 100 ASP A N 1
ATOM 746 C CA . ASP A 1 100 ? 4.293 -11.179 6.468 1.00 89.94 100 ASP A CA 1
ATOM 747 C C . ASP A 1 100 ? 4.176 -10.150 5.341 1.00 89.94 100 ASP A C 1
ATOM 749 O O . ASP A 1 100 ? 3.772 -10.452 4.217 1.00 89.94 100 ASP A O 1
ATOM 753 N N . TYR A 1 101 ? 4.530 -8.906 5.654 1.00 91.25 101 TYR A N 1
ATOM 754 C CA . TYR A 1 101 ? 4.491 -7.806 4.697 1.00 91.25 101 TYR A CA 1
ATOM 755 C C . TYR A 1 101 ? 5.649 -7.820 3.691 1.00 91.25 101 TYR A C 1
ATOM 757 O O . TYR A 1 101 ? 5.722 -6.921 2.860 1.00 91.25 101 TYR A O 1
ATOM 765 N N . THR A 1 102 ? 6.533 -8.826 3.716 1.00 93.56 102 THR A N 1
ATOM 766 C CA . THR A 1 102 ? 7.445 -9.092 2.589 1.00 93.56 102 THR A CA 1
ATOM 767 C C . THR A 1 102 ? 6.742 -9.862 1.465 1.00 93.56 102 THR A C 1
ATOM 769 O O . THR A 1 102 ? 7.215 -9.866 0.328 1.00 93.56 102 THR A O 1
ATOM 772 N N . SER A 1 103 ? 5.576 -10.462 1.744 1.00 94.69 103 SER A N 1
ATOM 773 C CA . SER A 1 103 ? 4.745 -11.159 0.764 1.00 94.69 103 SER A CA 1
ATOM 774 C C . SER A 1 103 ? 3.670 -10.243 0.172 1.00 94.69 103 SER A C 1
ATOM 776 O O . SER A 1 103 ? 2.719 -9.850 0.852 1.00 94.69 103 SER A O 1
ATOM 778 N N . GLY A 1 104 ? 3.757 -9.965 -1.132 1.00 93.75 104 GLY A N 1
ATOM 779 C CA . GLY A 1 104 ? 2.759 -9.164 -1.850 1.00 93.75 104 GLY A CA 1
ATOM 780 C C . GLY A 1 104 ? 1.347 -9.757 -1.764 1.00 93.75 104 GLY A C 1
ATOM 781 O O . GLY A 1 104 ? 0.385 -9.027 -1.535 1.00 93.75 104 GLY A O 1
ATOM 782 N N . GLN A 1 105 ? 1.215 -11.084 -1.864 1.00 93.50 105 GLN A N 1
ATOM 783 C CA . GLN A 1 105 ? -0.063 -11.786 -1.706 1.00 93.50 105 GLN A CA 1
ATOM 784 C C . GLN A 1 105 ? -0.676 -11.562 -0.322 1.00 93.50 105 GLN A C 1
ATOM 786 O O . GLN A 1 105 ? -1.878 -11.334 -0.227 1.00 93.50 105 GLN A O 1
ATOM 791 N N . GLN A 1 106 ? 0.121 -11.600 0.752 1.00 94.06 106 GLN A N 1
ATOM 792 C CA . GLN A 1 106 ? -0.405 -11.380 2.104 1.00 94.06 106 GLN A CA 1
ATOM 793 C C . GLN A 1 106 ? -0.814 -9.924 2.327 1.00 94.06 106 GLN A C 1
ATOM 795 O O . GLN A 1 106 ? -1.855 -9.678 2.934 1.00 94.06 106 GLN A O 1
ATOM 800 N N . VAL A 1 107 ? -0.058 -8.960 1.792 1.00 94.75 107 VAL A N 1
ATOM 801 C CA . VAL A 1 107 ? -0.437 -7.537 1.845 1.00 94.75 107 VAL A CA 1
ATOM 802 C C . VAL A 1 107 ? -1.738 -7.288 1.076 1.00 94.75 107 VAL A C 1
ATOM 804 O O . VAL A 1 107 ? -2.657 -6.657 1.600 1.00 94.75 107 VAL A O 1
ATOM 807 N N . ALA A 1 108 ? -1.860 -7.818 -0.143 1.00 94.38 108 ALA A N 1
ATOM 808 C CA . ALA A 1 108 ? -3.085 -7.702 -0.931 1.00 94.38 108 ALA A CA 1
ATOM 809 C C . ALA A 1 108 ? -4.268 -8.422 -0.264 1.00 94.38 108 ALA A C 1
ATOM 811 O O . ALA A 1 108 ? -5.364 -7.865 -0.196 1.00 94.38 108 ALA A O 1
ATOM 812 N N . GLY A 1 109 ? -4.042 -9.622 0.273 1.00 92.94 109 GLY A N 1
ATOM 813 C CA . GLY A 1 109 ? -5.037 -10.397 1.012 1.00 92.94 109 GLY A CA 1
ATOM 814 C C . GLY A 1 109 ? -5.522 -9.680 2.271 1.00 92.94 109 GLY A C 1
ATOM 815 O O . GLY A 1 109 ? -6.722 -9.661 2.534 1.00 92.94 109 GLY A O 1
ATOM 816 N N . LEU A 1 110 ? -4.628 -9.008 3.004 1.00 92.25 110 LEU A N 1
ATOM 817 C CA . LEU A 1 110 ? -5.006 -8.162 4.135 1.00 92.25 110 LEU A CA 1
ATOM 818 C C . LEU A 1 110 ? -5.923 -7.019 3.692 1.00 92.25 110 LEU A C 1
ATOM 820 O O . LEU A 1 110 ? -6.985 -6.824 4.277 1.00 92.25 110 LEU A O 1
ATOM 824 N N . LEU A 1 111 ? -5.543 -6.275 2.650 1.00 93.88 111 LEU A N 1
ATOM 825 C CA . LEU A 1 111 ? -6.361 -5.172 2.137 1.00 93.88 111 LEU A CA 1
ATOM 826 C C . LEU A 1 111 ? -7.739 -5.664 1.669 1.00 93.88 111 LEU A C 1
ATOM 828 O O . LEU A 1 111 ? -8.746 -5.005 1.924 1.00 93.88 111 LEU A O 1
ATOM 832 N N . GLN A 1 112 ? -7.803 -6.845 1.049 1.00 93.25 112 GLN A N 1
ATOM 833 C CA . GLN A 1 112 ? -9.062 -7.501 0.685 1.00 93.25 112 GLN A CA 1
ATOM 834 C C . GLN A 1 112 ? -9.897 -7.897 1.906 1.00 93.25 112 GLN A C 1
ATOM 836 O O . GLN A 1 112 ? -11.098 -7.632 1.929 1.00 93.25 112 GLN A O 1
ATOM 841 N N . ALA A 1 113 ? -9.277 -8.464 2.941 1.00 91.19 113 ALA A N 1
ATOM 842 C CA . ALA A 1 113 ? -9.959 -8.813 4.184 1.00 91.19 113 ALA A CA 1
ATOM 843 C C . ALA A 1 113 ? -10.533 -7.571 4.885 1.00 91.19 113 ALA A C 1
ATOM 845 O O . ALA A 1 113 ? -11.679 -7.592 5.330 1.00 91.19 113 ALA A O 1
ATOM 846 N N . LEU A 1 114 ? -9.778 -6.469 4.915 1.00 90.19 114 LEU A N 1
ATOM 847 C CA . LEU A 1 114 ? -10.211 -5.188 5.483 1.00 90.19 114 LEU A CA 1
ATOM 848 C C . LEU A 1 114 ? -11.410 -4.603 4.724 1.00 90.19 114 LEU A C 1
ATOM 850 O O . LEU A 1 114 ? -12.368 -4.146 5.347 1.00 90.19 114 LEU A O 1
ATOM 854 N N . MET A 1 115 ? -11.412 -4.697 3.390 1.00 91.69 115 MET A N 1
ATOM 855 C CA . MET A 1 115 ? -12.572 -4.333 2.564 1.00 91.69 115 MET A CA 1
ATOM 856 C C . MET A 1 115 ? -13.795 -5.228 2.796 1.00 91.69 115 MET A C 1
ATOM 858 O O . MET A 1 115 ? -14.914 -4.783 2.545 1.00 91.69 115 MET A O 1
ATOM 862 N N . GLY A 1 116 ? -13.596 -6.468 3.244 1.00 90.25 116 GLY A N 1
ATOM 863 C CA . GLY A 1 116 ? -14.652 -7.449 3.498 1.00 90.25 116 GLY A CA 1
ATOM 864 C C . GLY A 1 116 ? -15.254 -7.402 4.904 1.00 90.25 116 GLY A C 1
ATOM 865 O O . GLY A 1 116 ? -16.221 -8.115 5.167 1.00 90.25 116 GLY A O 1
ATOM 866 N N . LEU A 1 117 ? -14.719 -6.579 5.815 1.00 90.31 117 LEU A N 1
ATOM 867 C CA . LEU A 1 117 ? -15.245 -6.472 7.179 1.00 90.31 117 LEU A CA 1
ATOM 868 C C . LEU A 1 117 ? -16.698 -5.956 7.193 1.00 90.31 117 LEU A C 1
ATOM 870 O O . LEU A 1 117 ? -17.072 -5.182 6.310 1.00 90.31 117 LEU A O 1
ATOM 874 N N . PRO A 1 118 ? -17.519 -6.295 8.202 1.00 91.88 118 PRO A N 1
ATOM 875 C CA . PRO A 1 118 ? -18.849 -5.709 8.361 1.00 91.88 118 PRO A CA 1
ATOM 876 C C . PRO A 1 118 ? -18.828 -4.172 8.359 1.00 91.88 118 PRO A C 1
ATOM 878 O O . PRO A 1 118 ? -17.827 -3.543 8.716 1.00 91.88 118 PRO A O 1
ATOM 881 N N . ARG A 1 119 ? -19.939 -3.545 7.956 1.00 89.50 119 ARG A N 1
ATOM 882 C CA . ARG A 1 119 ? -20.079 -2.083 8.052 1.00 89.50 119 ARG A CA 1
ATOM 883 C C . ARG A 1 119 ? -19.940 -1.633 9.505 1.00 89.50 119 ARG A C 1
ATOM 885 O O . ARG A 1 119 ? -20.460 -2.284 10.410 1.00 89.50 119 ARG A O 1
ATOM 892 N N . GLY A 1 120 ? -19.235 -0.527 9.716 1.00 89.12 120 GLY A N 1
ATOM 893 C CA . GLY A 1 120 ? -18.901 -0.017 11.046 1.00 89.12 120 GLY A CA 1
ATOM 894 C C . GLY A 1 120 ? -17.677 -0.676 11.690 1.00 89.12 120 GLY A C 1
ATOM 895 O O . GLY A 1 120 ? -17.288 -0.265 12.781 1.00 89.12 120 GLY A O 1
ATOM 896 N N . SER A 1 121 ? -17.028 -1.654 11.046 1.00 91.00 121 SER A N 1
ATOM 897 C CA . SER A 1 121 ? -15.762 -2.219 11.539 1.00 91.00 121 SER A CA 1
ATOM 898 C C . SER A 1 121 ? -14.549 -1.325 11.271 1.00 91.00 121 SER A C 1
ATOM 900 O O . SER A 1 121 ? -13.564 -1.434 12.001 1.00 91.00 121 SER A O 1
ATOM 902 N N . LEU A 1 122 ? -14.608 -0.436 10.275 1.00 91.06 122 LEU A N 1
ATOM 903 C CA . LEU A 1 122 ? -13.583 0.581 10.026 1.00 91.06 122 LEU A CA 1
ATOM 904 C C . LEU A 1 122 ? -14.059 1.917 10.602 1.00 91.06 122 LEU A C 1
ATOM 906 O O . LEU A 1 122 ? -15.184 2.343 10.341 1.00 91.06 122 LEU A O 1
ATOM 910 N N . SER A 1 123 ? -13.213 2.575 11.391 1.00 90.06 123 SER A N 1
ATOM 911 C CA . SER A 1 123 ? -13.510 3.900 11.951 1.00 90.06 123 SER A CA 1
ATOM 912 C C . SER A 1 123 ? -13.075 5.043 11.034 1.00 90.06 123 SER A C 1
ATOM 914 O O . SER A 1 123 ? -13.577 6.157 11.169 1.00 90.06 123 SER A O 1
ATOM 916 N N . GLY A 1 124 ? -12.180 4.774 10.082 1.00 89.75 124 GLY A N 1
ATOM 917 C CA . GLY A 1 124 ? -11.755 5.731 9.070 1.00 89.75 124 GLY A CA 1
ATOM 918 C C . GLY A 1 124 ? -10.378 5.411 8.502 1.00 89.75 124 GLY A C 1
ATOM 919 O O . GLY A 1 124 ? -9.760 4.395 8.833 1.00 89.75 124 GLY A O 1
ATOM 920 N N . VAL A 1 125 ? -9.891 6.309 7.651 1.00 92.00 125 VAL A N 1
ATOM 921 C CA . VAL A 1 125 ? -8.561 6.231 7.048 1.00 92.00 125 VAL A CA 1
ATOM 922 C C . VAL A 1 125 ? -7.880 7.593 7.085 1.00 92.00 125 VAL A C 1
ATOM 924 O O . VAL A 1 125 ? -8.518 8.633 6.949 1.00 92.00 125 VAL A O 1
ATOM 927 N N . THR A 1 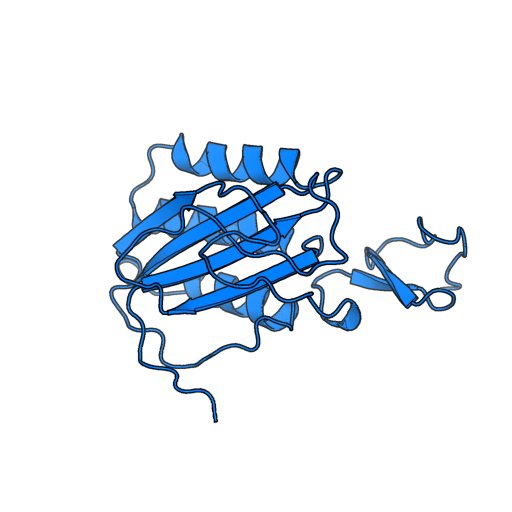126 ? -6.566 7.596 7.260 1.00 91.94 126 THR A N 1
ATOM 928 C CA . THR A 1 126 ? -5.708 8.746 6.977 1.00 91.94 126 THR A CA 1
ATOM 929 C C . THR A 1 126 ? -4.698 8.326 5.931 1.00 91.94 126 THR A C 1
ATOM 931 O O . THR A 1 126 ? -4.088 7.266 6.040 1.00 91.94 126 THR A O 1
ATOM 934 N N . ILE A 1 127 ? -4.536 9.151 4.906 1.00 91.56 127 ILE A N 1
ATOM 935 C CA . ILE A 1 127 ? -3.628 8.877 3.800 1.00 91.56 127 ILE A CA 1
ATOM 936 C C . ILE A 1 127 ? -2.553 9.956 3.809 1.00 91.56 127 ILE A C 1
ATOM 938 O O . ILE A 1 127 ? -2.866 11.144 3.872 1.00 91.56 127 ILE A O 1
ATOM 942 N N . GLY A 1 128 ? -1.296 9.534 3.758 1.00 91.62 128 GLY A N 1
ATOM 943 C CA . GLY A 1 128 ? -0.132 10.406 3.710 1.00 91.62 128 GLY A CA 1
ATOM 944 C C . GLY A 1 128 ? 0.827 10.017 2.593 1.00 91.62 128 GLY A C 1
ATOM 945 O O . GLY A 1 128 ? 0.813 8.892 2.091 1.00 91.62 128 GLY A O 1
ATOM 946 N N . PHE A 1 129 ? 1.694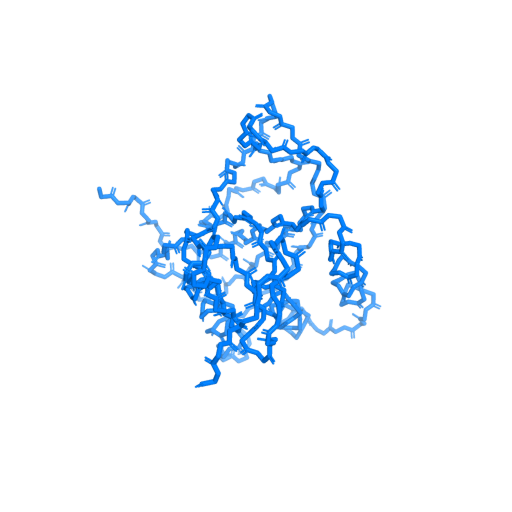 10.962 2.239 1.00 92.56 129 PHE A N 1
ATOM 947 C CA . PHE A 1 129 ? 2.748 10.791 1.239 1.00 92.56 129 PHE A CA 1
ATOM 948 C C . PHE A 1 129 ? 4.094 11.158 1.868 1.00 92.56 129 PHE A C 1
ATOM 950 O O . PHE A 1 129 ? 4.632 12.225 1.567 1.00 92.56 129 PHE A O 1
ATOM 957 N N . PRO A 1 130 ? 4.583 10.350 2.826 1.00 89.69 130 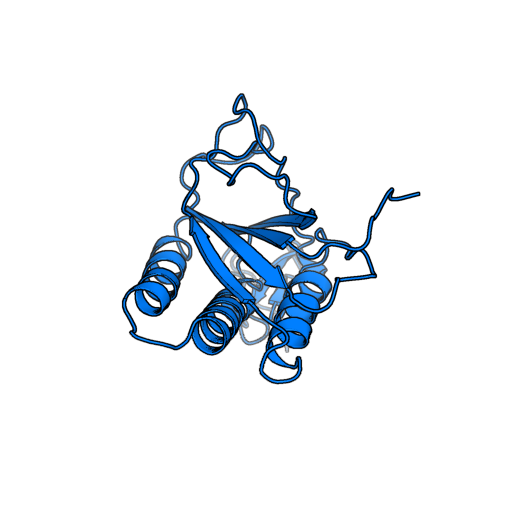PRO A N 1
ATOM 958 C CA . PRO A 1 130 ? 5.815 10.667 3.530 1.00 89.69 130 PRO A CA 1
ATOM 959 C C . PRO A 1 130 ? 7.002 10.648 2.554 1.00 89.69 130 PRO A C 1
ATOM 961 O O . PRO A 1 130 ? 7.042 9.787 1.671 1.00 89.69 130 PRO A O 1
ATOM 964 N N . PRO A 1 131 ? 7.983 11.553 2.702 1.00 85.94 131 PRO A N 1
ATOM 965 C CA . PRO A 1 131 ? 9.254 11.420 2.007 1.00 85.94 131 PRO A CA 1
ATOM 966 C C . PRO A 1 131 ? 9.980 10.149 2.471 1.00 85.94 131 PRO A C 1
ATOM 968 O O . PRO A 1 131 ? 9.856 9.727 3.629 1.00 85.94 131 PRO A O 1
ATOM 971 N N . GLY A 1 132 ? 10.735 9.541 1.559 1.00 80.31 132 GLY A N 1
ATOM 972 C CA . GLY A 1 132 ? 11.707 8.506 1.889 1.00 80.31 132 GLY A CA 1
ATOM 973 C C . GLY A 1 132 ? 13.071 9.137 2.130 1.00 80.31 132 GLY A C 1
ATOM 974 O O . GLY A 1 132 ? 13.436 10.070 1.431 1.00 80.31 132 GLY A O 1
ATOM 975 N N . ALA A 1 133 ? 13.811 8.661 3.128 1.00 73.94 133 ALA A N 1
ATOM 976 C CA . ALA A 1 133 ? 15.237 8.959 3.254 1.00 73.94 133 ALA A CA 1
ATOM 977 C C . ALA A 1 133 ? 15.951 7.815 3.985 1.00 73.94 133 ALA A C 1
ATOM 979 O O . ALA A 1 133 ? 15.335 7.055 4.739 1.00 73.94 133 ALA A O 1
ATOM 980 N N . SER A 1 134 ? 17.255 7.663 3.764 1.00 69.00 134 SER A N 1
ATOM 981 C CA . SER A 1 134 ? 18.062 6.612 4.402 1.00 69.00 134 SER A CA 1
ATOM 982 C C . SER A 1 134 ? 18.303 6.868 5.899 1.00 69.00 134 SER A C 1
ATOM 984 O O . SER A 1 134 ? 18.484 5.920 6.671 1.00 69.00 134 SER A O 1
ATOM 986 N N . ASP A 1 135 ? 18.254 8.130 6.323 1.00 68.25 135 ASP A N 1
ATOM 987 C CA . ASP A 1 135 ? 18.51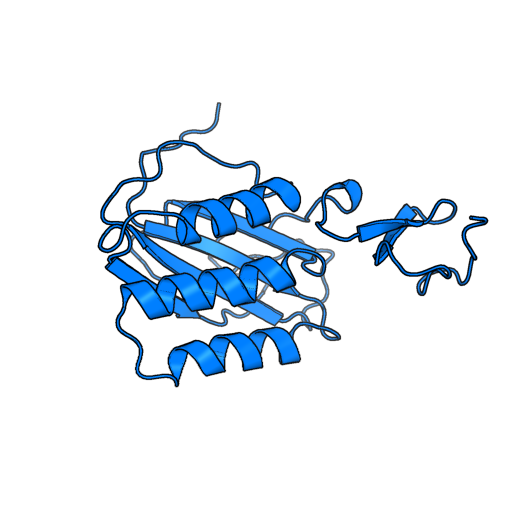8 8.621 7.681 1.00 68.25 135 ASP A CA 1
ATOM 988 C C . ASP A 1 135 ? 17.259 9.091 8.436 1.00 68.25 135 ASP A C 1
ATOM 990 O O . ASP A 1 135 ? 17.340 9.453 9.612 1.00 68.25 135 ASP A O 1
ATOM 994 N N . ALA A 1 136 ? 16.082 9.035 7.806 1.00 75.12 136 ALA A N 1
ATOM 995 C CA . ALA A 1 136 ? 14.828 9.450 8.423 1.00 75.12 136 ALA A CA 1
ATOM 996 C C . ALA A 1 136 ? 14.452 8.611 9.658 1.00 75.12 136 ALA A C 1
ATOM 998 O O . ALA A 1 136 ? 14.638 7.390 9.717 1.00 75.12 136 ALA A O 1
ATOM 999 N N . GLN A 1 137 ? 13.818 9.274 10.628 1.00 78.38 137 GLN A N 1
ATOM 1000 C CA . GLN A 1 137 ? 13.090 8.601 11.700 1.00 78.38 137 GLN A CA 1
ATOM 1001 C C . GLN A 1 137 ? 11.748 8.097 11.155 1.00 78.38 137 GLN A C 1
ATOM 1003 O O . GLN A 1 137 ? 10.917 8.888 10.716 1.00 78.38 137 GLN A O 1
ATOM 1008 N N . GLY A 1 138 ? 11.528 6.782 11.179 1.00 84.00 138 GLY A N 1
ATOM 1009 C CA . GLY A 1 138 ? 10.291 6.183 10.684 1.00 84.00 138 GLY A CA 1
ATOM 1010 C C . GLY A 1 138 ? 10.380 4.666 10.513 1.00 84.00 138 GLY A C 1
ATOM 1011 O O . GLY A 1 138 ? 11.430 4.071 10.779 1.00 84.00 138 GLY A O 1
ATOM 1012 N N . PRO A 1 139 ? 9.285 4.019 10.079 1.00 88.19 139 PRO A N 1
ATOM 1013 C CA . PRO A 1 139 ? 9.297 2.596 9.774 1.00 88.19 139 PRO A CA 1
ATOM 1014 C C . PRO A 1 139 ? 10.250 2.307 8.610 1.00 88.19 139 PRO A C 1
ATOM 1016 O O . PRO A 1 139 ? 10.266 3.027 7.610 1.00 88.19 139 PRO A O 1
ATOM 1019 N N . LEU A 1 140 ? 11.044 1.244 8.750 1.00 90.50 140 LEU A N 1
ATOM 1020 C CA . LEU A 1 140 ? 11.893 0.735 7.677 1.00 90.50 140 LEU A CA 1
ATOM 1021 C C . LEU A 1 140 ? 11.037 -0.065 6.698 1.00 90.50 140 LEU A C 1
ATOM 1023 O O . LEU A 1 140 ? 10.458 -1.089 7.072 1.00 90.50 140 LEU A O 1
ATOM 1027 N N . LEU A 1 141 ? 10.976 0.388 5.447 1.00 91.88 141 LEU A N 1
ATOM 1028 C CA . LEU A 1 141 ? 10.291 -0.364 4.403 1.00 91.88 141 LEU A CA 1
ATOM 1029 C C . LEU A 1 141 ? 11.117 -1.592 4.011 1.00 91.88 141 LEU A C 1
ATOM 1031 O O . LEU A 1 141 ? 12.327 -1.505 3.805 1.00 91.88 141 LEU A O 1
ATOM 1035 N N . SER A 1 142 ? 10.451 -2.737 3.892 1.00 92.75 142 SER A N 1
ATOM 1036 C CA . SER A 1 142 ? 11.071 -3.993 3.463 1.00 92.75 142 SER A CA 1
ATOM 1037 C C . SER A 1 142 ? 10.770 -4.252 1.997 1.00 92.75 142 SER A C 1
ATOM 1039 O O . SER A 1 142 ? 9.662 -3.976 1.537 1.00 92.75 142 SER A O 1
ATOM 1041 N N . MET A 1 143 ? 11.749 -4.774 1.261 1.00 92.69 143 MET A N 1
ATOM 1042 C CA . MET A 1 143 ? 11.556 -5.150 -0.137 1.00 92.69 143 MET A CA 1
ATOM 1043 C C . MET A 1 143 ? 10.500 -6.257 -0.237 1.00 92.69 143 MET A C 1
ATOM 1045 O O . MET A 1 143 ? 10.537 -7.234 0.514 1.00 92.69 143 MET A O 1
ATOM 1049 N N . LEU A 1 144 ? 9.550 -6.092 -1.156 1.00 93.31 144 LEU A N 1
ATOM 1050 C CA . LEU A 1 144 ? 8.558 -7.118 -1.454 1.00 93.31 144 LEU A CA 1
ATOM 1051 C C . LEU A 1 144 ? 9.199 -8.234 -2.272 1.00 93.31 144 LEU A C 1
ATOM 1053 O O . LEU A 1 144 ? 9.934 -7.972 -3.224 1.00 93.31 144 LEU A O 1
ATOM 1057 N N . ASN A 1 145 ? 8.879 -9.480 -1.935 1.00 92.69 145 ASN A N 1
ATOM 1058 C CA . ASN A 1 145 ? 9.335 -10.635 -2.688 1.00 92.69 145 ASN A CA 1
ATOM 1059 C C . ASN A 1 145 ? 8.650 -10.663 -4.071 1.00 92.69 145 ASN A C 1
ATOM 1061 O O . ASN A 1 145 ? 7.432 -10.894 -4.130 1.00 92.69 145 ASN A O 1
ATOM 1065 N N . PRO A 1 146 ? 9.403 -10.511 -5.181 1.00 87.94 146 PRO A N 1
ATOM 1066 C CA . PRO A 1 146 ? 8.833 -10.447 -6.523 1.00 87.94 146 PRO A CA 1
ATOM 1067 C C . PRO A 1 146 ? 7.995 -11.670 -6.910 1.00 87.94 146 PRO A C 1
ATOM 1069 O O . PRO A 1 146 ? 7.035 -11.535 -7.665 1.00 87.94 146 PRO A O 1
ATOM 1072 N N . SER A 1 147 ? 8.310 -12.859 -6.376 1.00 89.00 147 SER A N 1
ATOM 1073 C CA . SER A 1 147 ? 7.566 -14.094 -6.678 1.00 89.00 147 SER A CA 1
ATOM 1074 C C . SER A 1 147 ? 6.174 -14.141 -6.046 1.00 89.00 147 SER A C 1
ATOM 1076 O O . SER A 1 147 ? 5.361 -14.994 -6.393 1.00 89.00 147 SER A O 1
ATOM 1078 N N . THR A 1 148 ? 5.900 -13.230 -5.113 1.00 92.81 148 THR A N 1
ATOM 1079 C CA . THR A 1 148 ? 4.646 -13.162 -4.358 1.00 92.81 148 THR A CA 1
ATOM 1080 C C . THR A 1 148 ? 3.791 -11.964 -4.759 1.00 92.81 148 THR A C 1
ATOM 1082 O O . THR A 1 148 ? 2.774 -11.702 -4.124 1.00 92.81 148 THR A O 1
ATOM 1085 N N . LEU A 1 149 ? 4.180 -11.201 -5.781 1.00 92.50 149 LEU A N 1
ATOM 1086 C CA . LEU A 1 149 ? 3.400 -10.048 -6.215 1.00 92.50 149 LEU A CA 1
ATOM 1087 C C . LEU A 1 149 ? 2.118 -10.509 -6.940 1.00 92.50 149 LEU A C 1
ATOM 1089 O O . LEU A 1 149 ? 2.187 -11.339 -7.850 1.00 92.50 149 LEU A O 1
ATOM 1093 N N . PRO A 1 150 ? 0.930 -10.000 -6.563 1.00 91.44 150 PRO A N 1
ATOM 1094 C CA . PRO A 1 150 ? -0.319 -10.381 -7.213 1.00 91.44 150 PRO A CA 1
ATOM 1095 C C . PRO A 1 150 ? -0.349 -9.933 -8.674 1.00 91.44 150 PRO A C 1
ATOM 1097 O O . PRO A 1 150 ? 0.005 -8.802 -8.996 1.00 91.44 150 PRO A O 1
ATOM 1100 N N . GLY A 1 151 ? -0.789 -10.830 -9.561 1.00 88.62 151 GLY A N 1
ATOM 1101 C CA . GLY A 1 151 ? -0.880 -10.565 -11.001 1.00 88.62 151 GLY A CA 1
ATOM 1102 C C . GLY A 1 151 ? 0.463 -10.539 -11.741 1.00 88.62 151 GLY A C 1
ATOM 1103 O O . GLY A 1 151 ? 0.478 -10.220 -12.930 1.00 88.62 151 GLY A O 1
ATOM 1104 N N . GLN A 1 152 ? 1.568 -10.886 -11.076 1.00 89.19 152 GLN A N 1
ATOM 1105 C CA . GLN A 1 152 ? 2.904 -10.960 -11.669 1.00 89.19 152 GLN A CA 1
ATOM 1106 C C . GLN A 1 152 ? 3.344 -12.420 -11.853 1.00 89.19 152 GLN A C 1
ATOM 1108 O O . GLN A 1 152 ? 2.963 -13.306 -11.087 1.00 89.19 152 GLN A O 1
ATOM 1113 N N . LYS A 1 153 ? 4.193 -12.657 -12.852 1.00 88.31 153 LYS A N 1
ATOM 1114 C CA . LYS A 1 153 ? 5.032 -13.853 -12.994 1.00 88.31 153 LYS A CA 1
ATOM 1115 C C . LYS A 1 153 ? 6.500 -13.432 -13.012 1.00 88.31 153 LYS A C 1
ATOM 1117 O O . LYS A 1 153 ? 6.812 -12.275 -13.282 1.00 88.31 153 LYS A O 1
ATOM 1122 N N . LEU A 1 154 ? 7.416 -14.357 -12.742 1.00 89.44 154 LEU A N 1
ATOM 1123 C CA . LEU A 1 154 ? 8.844 -14.084 -12.910 1.00 89.44 154 LEU A CA 1
ATOM 1124 C C . LEU A 1 154 ? 9.273 -14.411 -14.336 1.00 89.44 154 LEU A C 1
ATOM 1126 O O . LEU A 1 154 ? 8.910 -15.461 -14.864 1.00 89.44 154 LEU A O 1
ATOM 1130 N N . CYS A 1 155 ? 10.092 -13.549 -14.934 1.00 89.31 155 CYS A N 1
ATOM 1131 C CA . CYS A 1 155 ? 10.778 -13.884 -16.175 1.00 89.31 155 CYS A CA 1
ATOM 1132 C C . CYS A 1 155 ? 11.637 -15.143 -15.972 1.00 89.31 155 CYS A C 1
ATOM 1134 O O . CYS A 1 155 ? 12.419 -15.226 -15.024 1.00 89.31 155 CYS A O 1
ATOM 1136 N N . GLU A 1 156 ? 11.528 -16.111 -16.879 1.00 89.62 156 GLU A N 1
ATOM 1137 C CA . GLU A 1 156 ? 12.288 -17.367 -16.808 1.00 89.62 156 GLU A CA 1
ATOM 1138 C C . GLU A 1 156 ? 13.803 -17.149 -16.910 1.00 89.62 156 GLU A C 1
ATOM 1140 O O . GLU A 1 156 ? 14.576 -17.913 -16.339 1.00 89.62 156 GLU A O 1
ATOM 1145 N N . PHE A 1 157 ? 14.218 -16.070 -17.580 1.00 89.88 157 PHE A N 1
ATOM 1146 C CA . PHE A 1 157 ? 15.619 -15.761 -17.853 1.00 89.88 157 PHE A CA 1
ATOM 1147 C C . PHE A 1 157 ? 16.239 -14.866 -16.778 1.00 89.88 157 PHE A C 1
ATOM 1149 O O . PHE A 1 157 ? 17.220 -15.249 -16.149 1.00 89.88 157 PHE A O 1
ATOM 1156 N N . CYS A 1 158 ? 15.677 -13.673 -16.546 1.00 89.62 158 CYS A N 1
ATOM 1157 C CA . CYS A 1 158 ? 16.260 -12.698 -15.615 1.00 89.62 158 CYS A CA 1
ATOM 1158 C C . CYS A 1 158 ? 15.598 -12.666 -14.232 1.00 89.62 158 CYS A C 1
ATOM 1160 O O . CYS A 1 158 ? 16.031 -11.899 -13.380 1.00 89.62 158 CYS A O 1
ATOM 1162 N N . ARG A 1 159 ? 14.539 -13.458 -14.004 1.00 88.94 159 ARG A N 1
ATOM 1163 C CA . ARG A 1 159 ? 13.770 -13.516 -12.745 1.00 88.94 159 ARG A CA 1
ATOM 1164 C C . ARG A 1 159 ? 13.123 -12.202 -12.295 1.00 88.94 159 ARG A C 1
ATOM 1166 O O . ARG A 1 159 ? 12.534 -12.177 -11.219 1.00 88.94 159 ARG A O 1
ATOM 1173 N N . ASN A 1 160 ? 13.146 -11.150 -13.113 1.00 86.25 160 ASN A N 1
ATOM 1174 C CA . ASN A 1 160 ? 12.407 -9.927 -12.813 1.00 86.25 160 ASN A CA 1
ATOM 1175 C C . ASN A 1 160 ? 10.892 -10.162 -12.908 1.00 86.25 160 ASN A C 1
ATOM 1177 O O . ASN A 1 160 ? 10.449 -10.925 -13.777 1.00 86.25 160 ASN A O 1
ATOM 1181 N N . PRO A 1 161 ? 10.096 -9.515 -12.038 1.00 85.62 161 PRO A N 1
ATOM 1182 C CA . PRO A 1 161 ? 8.645 -9.591 -12.105 1.00 85.62 161 PRO A CA 1
ATOM 1183 C C . PRO A 1 161 ? 8.138 -8.926 -13.390 1.00 85.62 161 PRO A C 1
ATOM 1185 O O . PRO A 1 161 ? 8.621 -7.868 -13.794 1.00 85.62 161 PRO A O 1
ATOM 1188 N N . MET A 1 162 ? 7.166 -9.563 -14.034 1.00 87.56 162 MET A N 1
ATOM 1189 C CA . MET A 1 162 ? 6.471 -9.064 -15.220 1.00 87.56 162 MET A CA 1
ATOM 1190 C C . MET A 1 162 ? 4.988 -9.440 -15.149 1.00 87.56 162 MET A C 1
ATOM 1192 O O . MET A 1 162 ? 4.670 -10.492 -14.578 1.00 87.56 162 MET A O 1
ATOM 1196 N N . PRO A 1 163 ? 4.071 -8.633 -15.720 1.00 86.75 163 PRO A N 1
ATOM 1197 C CA . PRO A 1 163 ? 2.649 -8.933 -15.637 1.00 86.75 163 PRO A CA 1
ATOM 1198 C C . PRO A 1 163 ? 2.357 -10.333 -16.178 1.00 86.75 163 PRO A C 1
ATOM 1200 O O . PRO A 1 163 ? 2.947 -10.764 -17.171 1.00 86.75 163 PRO A O 1
ATOM 1203 N N . ALA A 1 164 ? 1.453 -11.069 -15.530 1.00 87.62 164 ALA A N 1
ATOM 1204 C CA . ALA A 1 164 ? 1.184 -12.464 -15.889 1.00 87.62 164 ALA A CA 1
ATOM 1205 C C . ALA A 1 164 ? 0.718 -12.626 -17.351 1.00 87.62 164 ALA A C 1
ATOM 1207 O O . ALA A 1 164 ? 1.035 -13.632 -17.988 1.00 87.62 164 ALA A O 1
ATOM 1208 N N . TYR A 1 165 ? 0.021 -11.614 -17.882 1.00 86.38 165 TYR A N 1
ATOM 1209 C CA . TYR A 1 165 ? -0.449 -11.556 -19.269 1.00 86.38 165 TYR A CA 1
ATOM 1210 C C . TYR A 1 165 ? 0.643 -11.166 -20.279 1.00 86.38 165 TYR A C 1
ATOM 1212 O O . TYR A 1 165 ? 0.446 -11.317 -21.483 1.00 86.38 165 TYR A O 1
ATOM 1220 N N . GLU A 1 166 ? 1.782 -10.650 -19.819 1.00 86.50 166 GLU A N 1
ATOM 1221 C CA . GLU A 1 166 ? 2.853 -10.174 -20.686 1.00 86.50 166 GLU A CA 1
ATOM 1222 C C . GLU A 1 166 ? 3.630 -11.371 -21.255 1.00 86.50 166 GLU A C 1
ATOM 1224 O O . GLU A 1 166 ? 3.956 -12.323 -20.542 1.00 86.50 166 GLU A O 1
ATOM 1229 N N . VAL A 1 167 ? 3.959 -11.342 -22.544 1.00 87.75 167 VAL A N 1
ATOM 1230 C CA . VAL A 1 167 ? 4.742 -12.409 -23.202 1.00 87.75 167 VAL A CA 1
ATOM 1231 C C . VAL A 1 167 ? 6.213 -12.041 -23.376 1.00 87.75 167 VAL A C 1
ATOM 1233 O O . VAL A 1 167 ? 7.030 -12.910 -23.664 1.00 87.75 167 VAL A O 1
ATOM 1236 N N . GLN A 1 168 ? 6.570 -10.769 -23.177 1.00 90.62 168 GLN A N 1
ATOM 1237 C CA . GLN A 1 168 ? 7.929 -10.256 -23.311 1.00 90.62 168 GLN A CA 1
ATOM 1238 C C . GLN A 1 168 ? 8.362 -9.532 -22.034 1.00 90.62 168 GLN A C 1
ATOM 1240 O O . GLN A 1 168 ? 7.639 -8.697 -21.501 1.00 90.62 168 GLN A O 1
ATOM 1245 N N . CYS A 1 169 ? 9.558 -9.839 -21.539 1.00 88.88 169 CYS A N 1
ATOM 1246 C CA . CYS A 1 169 ? 10.118 -9.175 -20.371 1.00 88.88 169 CYS A CA 1
ATOM 1247 C C . CYS A 1 169 ? 10.657 -7.791 -20.752 1.00 88.88 169 CYS A C 1
ATOM 1249 O O . CYS A 1 169 ? 11.602 -7.692 -21.533 1.00 88.88 169 CYS A O 1
ATOM 1251 N N . ALA A 1 170 ? 10.120 -6.732 -20.145 1.00 85.94 170 ALA A N 1
ATOM 1252 C CA . ALA A 1 170 ? 10.602 -5.365 -20.353 1.00 85.94 170 ALA A CA 1
ATOM 1253 C C . ALA A 1 170 ? 12.058 -5.157 -19.893 1.00 85.94 170 ALA A C 1
ATOM 1255 O O . ALA A 1 170 ? 12.754 -4.303 -20.430 1.00 85.94 170 ALA A O 1
ATOM 1256 N N . SER A 1 171 ? 12.543 -5.944 -18.924 1.00 85.88 171 SER A N 1
ATOM 1257 C CA . SER A 1 171 ? 13.901 -5.783 -18.391 1.00 85.88 171 SER A CA 1
ATOM 1258 C C . SER A 1 171 ? 14.993 -6.409 -19.257 1.00 85.88 171 SER A C 1
ATOM 1260 O O . SER A 1 171 ? 16.068 -5.835 -19.371 1.00 85.88 171 SER A O 1
ATOM 1262 N N . CYS A 1 172 ? 14.765 -7.603 -19.816 1.00 89.00 172 CYS A N 1
ATOM 1263 C CA . CYS A 1 172 ? 15.792 -8.332 -20.580 1.00 89.00 172 CYS A CA 1
ATOM 1264 C C . CYS A 1 172 ? 15.420 -8.585 -22.047 1.00 89.00 172 CYS A C 1
ATOM 1266 O O . CYS A 1 172 ? 16.210 -9.158 -22.791 1.00 89.00 172 CYS A O 1
ATOM 1268 N N . GLY A 1 173 ? 14.212 -8.208 -22.470 1.00 89.50 173 GLY A N 1
ATOM 1269 C CA . GLY A 1 173 ? 13.712 -8.409 -23.829 1.00 89.50 173 GLY A CA 1
ATOM 1270 C C . GLY A 1 173 ? 13.318 -9.850 -24.169 1.00 89.50 173 GLY A C 1
ATOM 1271 O O . GLY A 1 173 ? 12.747 -10.067 -25.239 1.00 89.50 173 GLY A O 1
ATOM 1272 N N . ALA A 1 174 ? 13.578 -10.821 -23.286 1.00 88.44 174 ALA A N 1
ATOM 1273 C CA . ALA A 1 174 ? 13.273 -12.227 -23.525 1.00 88.44 174 ALA A CA 1
ATOM 1274 C C . ALA A 1 174 ? 11.761 -12.479 -23.619 1.00 88.44 174 ALA A C 1
ATOM 1276 O O . ALA A 1 174 ? 10.971 -11.870 -22.894 1.00 88.44 174 ALA A O 1
ATOM 1277 N N . ARG A 1 175 ? 11.358 -13.395 -24.503 1.00 82.75 175 ARG A N 1
ATOM 1278 C CA . ARG A 1 175 ? 9.959 -13.801 -24.689 1.00 82.75 175 ARG A CA 1
ATOM 1279 C C . ARG A 1 175 ? 9.720 -15.136 -23.994 1.00 82.75 175 ARG A C 1
ATOM 1281 O O . ARG A 1 175 ? 10.485 -16.066 -24.238 1.00 82.75 175 ARG A O 1
ATOM 1288 N N . SER A 1 176 ? 8.695 -15.235 -23.145 1.00 65.69 176 SER A N 1
ATOM 1289 C CA . SER A 1 176 ? 8.304 -16.541 -22.597 1.00 65.69 176 SER A CA 1
ATOM 1290 C C . SER A 1 176 ? 7.640 -17.340 -23.711 1.00 65.69 176 SER A C 1
ATOM 1292 O O . SER A 1 176 ? 6.687 -16.849 -24.322 1.00 65.69 176 SER A O 1
ATOM 1294 N N . GLN A 1 177 ? 8.138 -18.542 -23.991 1.00 58.56 177 GLN A N 1
ATOM 1295 C CA . GLN A 1 177 ? 7.406 -19.476 -24.840 1.00 58.56 177 GLN A CA 1
ATOM 1296 C C . GLN A 1 177 ? 6.202 -19.964 -24.028 1.00 58.56 177 GLN A C 1
ATOM 1298 O O . GLN A 1 177 ? 6.347 -20.300 -22.859 1.00 58.56 177 GLN A O 1
ATOM 1303 N N . SER A 1 178 ? 5.017 -19.849 -24.622 1.00 51.03 178 SER A N 1
ATOM 1304 C CA . SER A 1 178 ? 3.719 -20.234 -24.053 1.00 51.03 178 SER A CA 1
ATOM 1305 C C . SER A 1 178 ? 3.706 -21.629 -23.447 1.00 51.03 178 SER A C 1
ATOM 1307 O O . SER A 1 178 ? 4.216 -22.532 -24.152 1.00 51.03 178 SER A O 1
#

Sequence (178 aa):
MSNWQPARVVDVILRFNPDFGPAMKASVEGVLRTALAPDDQAREACRVIARGVGVATHAYVWAAPQIPVTAVKLPVEVMDDGVIIALRLGLNTPMNSPIDYTSGQQVAGLLQALMGLPRGSLSGVTIGFPPGASDAQGPLLSMLNPSTLPGQKLCEFCRNPMPAYEVQCASCGARSQS

Foldseek 3Di:
DDPADFAQKKKKKFKADLVCQVVLVVQLVVLVVDPDDFLVSLLSNLVSVLVCLLRTFWIDMGRDDPDDFQAEAEDPPDDQNIWMKMKMWGFPGTDDDDFPRLASQRSSVVSVVSSVDDPPRTPHMDMDTHGYDNPDDHYYIDTHDLPRRPQWDADPPPRHTDGPPDQADPPPRDGDDD